Protein AF-A0A7C0Y7P1-F1 (afdb_monomer_lite)

Foldseek 3Di:
DDDDLDDPKFWFWDADPLWTWIWIDDPPDIGTPDTDDDPVLSVVVVVVCVPDDDGDGPVVVVVVCCCVVPVPDDDDDPPPDD

Organism: Desulfofervidus auxilii (NCBI:txid1621989)

Secondary structure (DSSP, 8-state):
------SS-EEEEEEETTEEEEEEE-SS-EEEEEEE--HHHHHHHHHHHHSS-SS--HHHHHHHTHHHH-TT----------

Radius of gyration: 14.91 Å; chains: 1; bounding box: 32×35×39 Å

Structure (mmCIF, N/CA/C/O backbone):
data_AF-A0A7C0Y7P1-F1
#
_entry.id   AF-A0A7C0Y7P1-F1
#
loop_
_atom_site.group_PDB
_atom_site.id
_atom_site.type_symbol
_atom_site.label_atom_id
_atom_site.label_alt_id
_atom_site.label_comp_id
_atom_site.label_asym_id
_atom_site.label_entity_id
_atom_site.label_seq_id
_atom_site.pdbx_PDB_ins_code
_atom_site.Cartn_x
_atom_site.Cartn_y
_atom_site.Cartn_z
_atom_site.occupancy
_atom_site.B_iso_or_equiv
_atom_site.auth_seq_id
_atom_site.auth_comp_id
_atom_site.auth_asym_id
_atom_site.auth_atom_id
_atom_site.pdbx_PDB_model_num
ATOM 1 N N . CYS A 1 1 ? 11.532 -10.531 3.274 1.00 53.03 1 CYS A N 1
ATOM 2 C CA . CYS A 1 1 ? 10.855 -11.521 2.409 1.00 53.03 1 CYS A CA 1
ATOM 3 C C . CYS A 1 1 ? 10.237 -10.782 1.230 1.00 53.03 1 CYS A C 1
ATOM 5 O O . CYS A 1 1 ? 9.620 -9.751 1.462 1.00 53.03 1 CYS A O 1
ATOM 7 N N . THR A 1 2 ? 10.433 -11.244 -0.003 1.00 74.69 2 THR A N 1
ATOM 8 C CA . THR A 1 2 ? 9.842 -10.652 -1.214 1.00 74.69 2 THR A CA 1
ATOM 9 C C . THR A 1 2 ? 8.720 -11.559 -1.714 1.00 74.69 2 THR A C 1
ATOM 11 O O . THR A 1 2 ? 8.861 -12.779 -1.701 1.00 74.69 2 THR A O 1
ATOM 14 N N . GLN A 1 3 ? 7.589 -10.978 -2.114 1.00 76.00 3 GLN A N 1
ATOM 15 C CA . GLN A 1 3 ? 6.440 -11.725 -2.625 1.00 76.00 3 GLN A CA 1
ATOM 16 C C . GLN A 1 3 ? 6.305 -11.472 -4.125 1.00 76.00 3 GLN A C 1
ATOM 18 O O . GLN A 1 3 ? 6.168 -10.329 -4.560 1.00 76.00 3 GLN A O 1
ATOM 23 N N . TYR A 1 4 ? 6.365 -12.541 -4.916 1.00 81.12 4 TYR A N 1
ATOM 24 C CA . TYR A 1 4 ? 6.116 -12.473 -6.351 1.00 81.12 4 TYR A CA 1
ATOM 25 C C . TYR A 1 4 ? 4.608 -12.418 -6.616 1.00 81.12 4 TYR A C 1
ATOM 27 O O . TYR A 1 4 ? 3.849 -13.218 -6.074 1.00 81.12 4 TYR A O 1
ATOM 35 N N . LEU A 1 5 ? 4.177 -11.466 -7.443 1.00 80.94 5 LEU A N 1
ATOM 36 C CA . LEU A 1 5 ? 2.760 -11.170 -7.695 1.00 80.94 5 LEU A CA 1
ATOM 37 C C . LEU A 1 5 ? 2.263 -11.651 -9.066 1.00 80.94 5 LEU A C 1
ATOM 39 O O . LEU A 1 5 ? 1.118 -11.386 -9.425 1.00 80.94 5 LEU A O 1
ATOM 43 N N . GLY A 1 6 ? 3.107 -12.352 -9.824 1.00 77.06 6 GLY A N 1
ATOM 44 C CA . GLY A 1 6 ? 2.791 -12.798 -11.178 1.00 77.06 6 GLY A CA 1
ATOM 45 C C . GLY A 1 6 ? 3.144 -11.777 -12.268 1.00 77.06 6 GLY A C 1
ATOM 46 O O . GLY A 1 6 ? 3.446 -10.617 -11.978 1.00 77.06 6 GLY A O 1
ATOM 47 N N . PRO A 1 7 ? 3.128 -12.204 -13.541 1.00 72.00 7 PRO A N 1
ATOM 48 C CA . PRO A 1 7 ? 3.319 -11.320 -14.681 1.00 72.00 7 PRO A CA 1
ATOM 49 C C . PRO A 1 7 ? 2.050 -10.483 -14.907 1.00 72.00 7 PRO A C 1
ATOM 51 O O . PRO A 1 7 ? 0.951 -11.028 -14.979 1.00 72.00 7 PRO A O 1
ATOM 54 N N . LYS A 1 8 ? 2.203 -9.159 -15.045 1.00 72.69 8 LYS A N 1
ATOM 55 C CA . LYS A 1 8 ? 1.102 -8.190 -15.230 1.00 72.69 8 LYS A CA 1
ATOM 56 C C . LYS A 1 8 ? 0.134 -8.148 -14.039 1.00 72.69 8 LYS A C 1
ATOM 58 O O . LYS A 1 8 ? -1.037 -8.513 -14.111 1.00 72.69 8 LYS A O 1
ATOM 63 N N . ASN A 1 9 ? 0.669 -7.654 -12.939 1.00 82.00 9 ASN A N 1
ATOM 64 C CA . ASN A 1 9 ? 0.021 -7.475 -11.653 1.00 82.00 9 ASN A CA 1
ATOM 65 C C . ASN A 1 9 ? -0.353 -5.998 -11.419 1.00 82.00 9 ASN A C 1
ATOM 67 O O . ASN A 1 9 ? 0.413 -5.092 -11.740 1.00 82.00 9 ASN A O 1
ATOM 71 N N . SER A 1 10 ? -1.525 -5.757 -10.834 1.00 87.12 10 SER A N 1
ATOM 72 C CA . SER A 1 10 ? -1.981 -4.454 -10.340 1.00 87.12 10 SER A CA 1
ATOM 73 C C . SER A 1 10 ? -1.979 -4.459 -8.813 1.00 87.12 10 SER A C 1
ATOM 75 O O . SER A 1 10 ? -2.359 -5.455 -8.202 1.00 87.12 10 SER A O 1
ATOM 77 N N . ILE A 1 11 ? -1.553 -3.364 -8.186 1.00 89.62 11 ILE A N 1
ATOM 78 C CA . ILE A 1 11 ? -1.630 -3.183 -6.731 1.00 89.62 11 ILE A CA 1
ATOM 79 C C . ILE A 1 11 ? -2.742 -2.179 -6.443 1.00 89.62 11 ILE A C 1
ATOM 81 O O . ILE A 1 11 ? -2.789 -1.114 -7.056 1.00 89.62 11 ILE A O 1
ATOM 85 N N . MET A 1 12 ? -3.639 -2.516 -5.518 1.00 87.56 12 MET A N 1
ATOM 86 C CA . MET A 1 12 ? -4.813 -1.702 -5.201 1.00 87.56 12 MET A CA 1
ATOM 87 C C . MET A 1 12 ? -4.964 -1.510 -3.690 1.00 87.56 12 MET A C 1
ATOM 89 O O . MET A 1 12 ? -4.701 -2.430 -2.915 1.00 87.56 12 MET A O 1
ATOM 93 N N . LEU A 1 13 ? -5.425 -0.322 -3.279 1.00 89.06 13 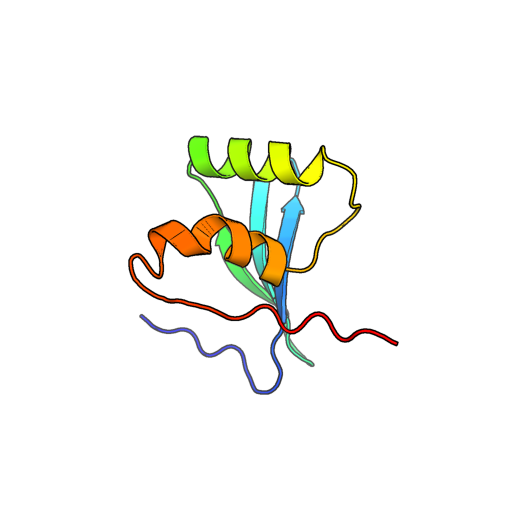LEU A N 1
ATOM 94 C CA . LEU A 1 13 ? -5.927 -0.071 -1.925 1.00 89.06 13 LEU A CA 1
ATOM 95 C C . LEU A 1 13 ? -7.450 -0.174 -1.932 1.00 89.06 13 LEU A C 1
ATOM 97 O O . LEU A 1 13 ? -8.104 0.581 -2.652 1.00 89.06 13 LEU A O 1
ATOM 101 N N . ILE A 1 14 ? -8.012 -1.018 -1.073 1.00 88.25 14 ILE A N 1
ATOM 102 C CA . ILE A 1 14 ? -9.463 -1.146 -0.894 1.00 88.25 14 ILE A CA 1
ATOM 103 C C . ILE A 1 14 ? -9.858 -0.826 0.546 1.00 88.25 14 ILE A C 1
ATOM 105 O O . ILE A 1 14 ? -9.091 -1.081 1.470 1.00 88.25 14 ILE A O 1
ATOM 109 N N . ASP A 1 15 ? -11.030 -0.220 0.717 1.00 87.12 15 ASP A N 1
ATOM 110 C CA . ASP A 1 15 ? -11.660 -0.024 2.025 1.00 87.12 15 ASP A CA 1
ATOM 111 C C . ASP A 1 15 ? -12.611 -1.188 2.299 1.00 87.12 15 ASP A C 1
ATOM 113 O O . ASP A 1 15 ? -13.479 -1.476 1.471 1.00 87.12 15 ASP A O 1
ATOM 117 N N . VAL A 1 16 ? -12.442 -1.863 3.430 1.00 87.88 16 VAL A N 1
ATOM 118 C CA . VAL A 1 16 ? -13.317 -2.948 3.866 1.00 87.88 16 VAL A CA 1
ATOM 119 C C . VAL A 1 16 ? -13.613 -2.747 5.342 1.00 87.88 16 VAL A C 1
ATOM 121 O O . VAL A 1 16 ? -12.735 -2.915 6.179 1.00 87.88 16 VAL A O 1
ATOM 124 N N . LEU A 1 17 ? -14.859 -2.397 5.668 1.00 86.88 17 LEU A N 1
ATOM 125 C CA . LEU A 1 17 ? -15.315 -2.191 7.050 1.00 86.88 17 LEU A CA 1
ATOM 126 C C . LEU A 1 17 ? -14.441 -1.196 7.847 1.00 86.88 17 LEU A C 1
ATOM 128 O O . LEU A 1 17 ? -14.273 -1.346 9.054 1.00 86.88 17 LEU A O 1
ATOM 132 N N . GLY A 1 18 ? -13.887 -0.179 7.177 1.00 81.31 18 GLY A N 1
ATOM 133 C CA . GLY A 1 18 ? -13.012 0.825 7.790 1.00 81.31 18 GLY A CA 1
ATOM 134 C C . GLY A 1 18 ? -11.532 0.440 7.825 1.00 81.31 18 GLY A C 1
ATOM 135 O O . GLY A 1 18 ? -10.697 1.278 8.172 1.00 81.31 18 GLY A O 1
ATOM 136 N N . ASP A 1 19 ? -11.190 -0.786 7.427 1.00 87.00 19 ASP A N 1
ATOM 137 C CA . ASP A 1 19 ? -9.813 -1.210 7.223 1.00 87.00 19 ASP A CA 1
ATOM 138 C C . ASP A 1 19 ? -9.352 -0.905 5.798 1.00 87.00 19 ASP A C 1
ATOM 140 O O . ASP A 1 19 ? -10.060 -1.162 4.824 1.00 87.00 19 ASP A O 1
ATOM 144 N N . ILE A 1 20 ? -8.113 -0.430 5.660 1.00 90.44 20 ILE A N 1
ATOM 145 C CA . ILE A 1 20 ? -7.489 -0.246 4.350 1.00 90.44 20 ILE A CA 1
ATOM 146 C C . ILE A 1 20 ? -6.564 -1.427 4.057 1.00 90.44 20 ILE A C 1
ATOM 148 O O . ILE A 1 20 ? -5.524 -1.608 4.699 1.00 90.44 20 ILE A O 1
ATOM 152 N N . LEU A 1 21 ? -6.945 -2.223 3.061 1.00 92.75 21 LEU A N 1
ATOM 153 C CA . LEU A 1 21 ? -6.207 -3.403 2.621 1.00 92.75 21 LEU A CA 1
ATOM 154 C C . LEU A 1 21 ? -5.423 -3.096 1.347 1.00 92.75 21 LEU A C 1
ATOM 156 O O . LEU A 1 21 ? -5.941 -2.458 0.429 1.00 92.75 21 LEU A O 1
ATOM 160 N N . VAL A 1 22 ? -4.188 -3.592 1.278 1.00 91.56 22 VAL A N 1
ATOM 161 C CA . VAL A 1 22 ? -3.357 -3.562 0.072 1.00 91.56 22 VAL A CA 1
ATOM 162 C C . VAL A 1 22 ? -3.419 -4.937 -0.574 1.00 91.56 22 VAL A C 1
ATOM 164 O O . VAL A 1 22 ? -2.966 -5.924 0.012 1.00 91.56 22 VAL A O 1
ATOM 167 N N . ILE A 1 23 ? -3.969 -5.003 -1.781 1.00 91.94 23 ILE A N 1
ATOM 168 C CA . ILE A 1 23 ? -4.126 -6.248 -2.533 1.00 91.94 23 ILE A CA 1
ATOM 169 C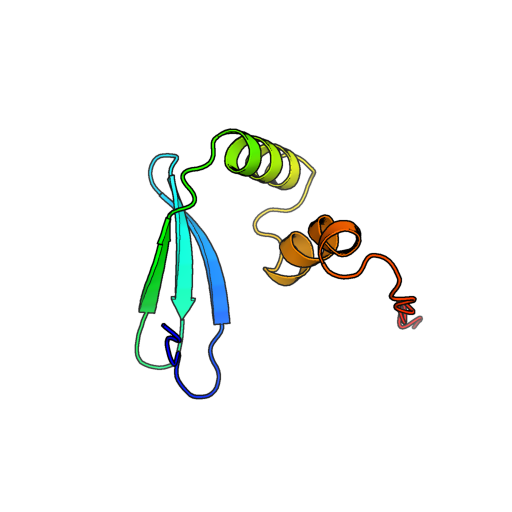 C . ILE A 1 23 ? -3.305 -6.215 -3.821 1.00 91.94 23 ILE A C 1
ATOM 171 O O . ILE A 1 23 ? -3.189 -5.181 -4.479 1.00 91.94 23 ILE A O 1
ATOM 175 N N . GLY A 1 24 ? -2.744 -7.363 -4.181 1.00 91.56 24 GLY A N 1
ATOM 176 C CA . GLY A 1 24 ? -2.202 -7.633 -5.503 1.00 91.56 24 GLY A CA 1
ATOM 177 C C . GLY A 1 24 ? -3.250 -8.371 -6.326 1.00 91.56 24 GLY A C 1
ATOM 178 O O . GLY A 1 24 ? -3.783 -9.383 -5.878 1.00 91.56 24 GLY A O 1
ATOM 179 N N . VAL A 1 25 ? -3.543 -7.871 -7.518 1.00 89.75 25 VAL A N 1
ATOM 180 C CA . VAL A 1 25 ? -4.466 -8.475 -8.479 1.00 89.75 25 VAL A CA 1
ATOM 181 C C . VAL A 1 25 ? -3.672 -8.881 -9.708 1.00 89.75 25 VAL A C 1
ATOM 183 O O . VAL A 1 25 ? -2.959 -8.073 -10.296 1.00 89.75 25 VAL A O 1
ATOM 186 N N . SER A 1 26 ? -3.803 -10.132 -10.111 1.00 90.00 26 SER A N 1
ATOM 187 C CA . SER A 1 26 ? -3.274 -10.658 -11.370 1.00 90.00 26 SER A CA 1
ATOM 188 C C . SER A 1 26 ? -4.414 -11.303 -12.159 1.00 90.00 26 SER A C 1
ATOM 190 O O . SER A 1 26 ? -5.567 -11.269 -11.729 1.00 90.00 26 SER A O 1
ATOM 192 N N . SER A 1 27 ? -4.117 -11.887 -13.319 1.00 85.62 27 SER A N 1
ATOM 193 C CA . SER A 1 27 ? -5.136 -12.481 -14.193 1.00 85.62 27 SER A CA 1
ATOM 194 C C . SER A 1 27 ? -5.934 -13.618 -13.546 1.00 85.62 27 SER A C 1
ATOM 196 O O . SER A 1 27 ? -7.093 -13.812 -13.902 1.00 85.62 27 SER A O 1
ATOM 198 N N . ASN A 1 28 ? -5.337 -14.368 -12.620 1.00 85.50 28 ASN A N 1
AT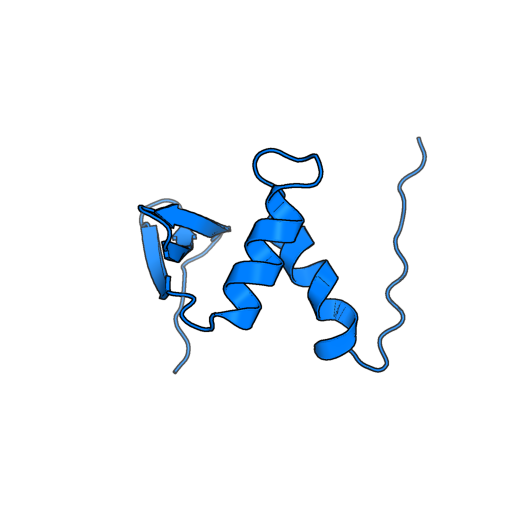OM 199 C CA . ASN A 1 28 ? -5.930 -15.575 -12.041 1.00 85.50 28 ASN A CA 1
ATOM 200 C C . ASN A 1 28 ? -5.996 -15.575 -10.506 1.00 85.50 28 ASN A C 1
ATOM 202 O O . ASN A 1 28 ? -6.601 -16.479 -9.936 1.00 85.50 28 ASN A O 1
ATOM 206 N N . GLN A 1 29 ? -5.396 -14.591 -9.831 1.00 87.69 29 GLN A N 1
ATOM 207 C CA . GLN A 1 29 ? -5.395 -14.527 -8.369 1.00 87.69 29 GLN A CA 1
ATOM 208 C C . GLN A 1 29 ? -5.494 -13.094 -7.841 1.00 87.69 29 GLN A C 1
ATOM 210 O O . GLN A 1 29 ? -4.890 -12.163 -8.384 1.00 87.69 29 GLN A O 1
ATOM 215 N N . ILE A 1 30 ? -6.214 -12.960 -6.724 1.00 90.56 30 ILE A N 1
ATOM 216 C CA . ILE A 1 30 ? -6.178 -11.802 -5.830 1.00 90.56 30 ILE A CA 1
ATOM 217 C C . ILE 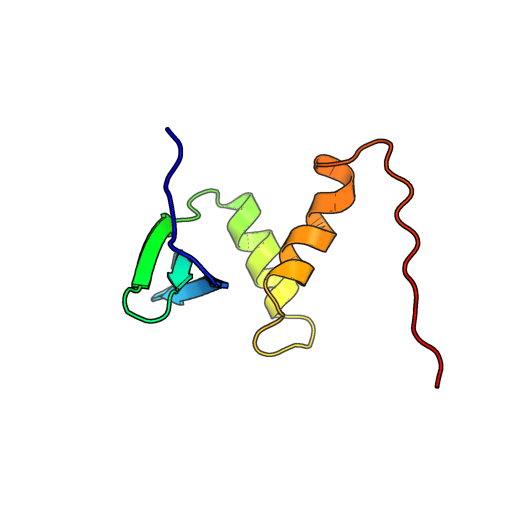A 1 30 ? -5.474 -12.248 -4.550 1.00 90.56 30 ILE A C 1
ATOM 219 O O . ILE A 1 30 ? -5.821 -13.277 -3.971 1.00 90.56 30 ILE A O 1
ATOM 223 N N . SER A 1 31 ? -4.485 -11.485 -4.102 1.00 91.06 31 SER A N 1
ATOM 224 C CA . SER A 1 31 ? -3.717 -11.781 -2.894 1.00 91.06 31 SER A CA 1
ATOM 225 C C . SER A 1 31 ? -3.706 -10.574 -1.970 1.00 91.06 31 SER A C 1
ATOM 227 O O . SER A 1 31 ? -3.347 -9.474 -2.388 1.00 91.06 31 SER A O 1
ATOM 229 N N . LEU A 1 32 ? -4.062 -10.777 -0.700 1.00 91.94 32 LEU A N 1
ATOM 230 C CA . LEU A 1 32 ? -3.824 -9.776 0.334 1.00 91.94 32 LEU A CA 1
ATOM 231 C C . LEU A 1 32 ? -2.316 -9.674 0.574 1.00 91.94 32 LEU A C 1
ATOM 233 O O . LEU A 1 32 ? -1.678 -10.670 0.910 1.00 91.94 32 LEU A O 1
ATOM 237 N N . LEU A 1 33 ? -1.758 -8.481 0.387 1.00 91.94 33 LEU A N 1
ATOM 238 C CA . LEU A 1 33 ? -0.333 -8.225 0.599 1.00 91.94 33 LEU A CA 1
ATOM 239 C C . LEU A 1 33 ? -0.089 -7.736 2.018 1.00 91.94 33 LEU A C 1
ATOM 241 O O . LEU A 1 33 ? 0.832 -8.191 2.688 1.00 91.94 33 LEU A O 1
ATOM 245 N N . THR A 1 34 ? -0.922 -6.799 2.476 1.00 92.50 34 THR A N 1
ATOM 246 C CA . THR A 1 34 ? -0.877 -6.295 3.847 1.00 92.50 34 THR A CA 1
ATOM 247 C C . THR A 1 34 ? -2.151 -5.529 4.208 1.00 92.50 34 THR A C 1
ATOM 249 O O . THR A 1 34 ? -2.945 -5.157 3.340 1.00 92.50 34 THR A O 1
ATOM 252 N N . LYS A 1 35 ? -2.322 -5.262 5.502 1.00 93.44 35 LYS A N 1
ATOM 253 C CA . LYS A 1 35 ? -3.303 -4.327 6.054 1.00 93.44 35 LYS A CA 1
ATOM 254 C C . LYS A 1 35 ? -2.559 -3.101 6.576 1.00 93.44 35 LYS A C 1
ATOM 256 O O . LYS A 1 35 ? -1.578 -3.234 7.306 1.00 93.44 35 LYS A O 1
ATOM 261 N N . ILE A 1 36 ? -3.034 -1.910 6.228 1.00 91.38 36 ILE A N 1
ATOM 262 C CA . ILE A 1 36 ? -2.499 -0.673 6.799 1.00 91.38 36 ILE A CA 1
ATOM 263 C C . ILE A 1 36 ? -3.095 -0.521 8.197 1.00 91.38 36 ILE A C 1
ATOM 265 O O . ILE A 1 36 ? -4.305 -0.382 8.347 1.00 91.38 36 ILE A O 1
ATOM 269 N N . VAL A 1 37 ? -2.241 -0.590 9.217 1.00 89.62 37 VAL A N 1
ATOM 270 C CA . VAL A 1 37 ? -2.645 -0.523 10.634 1.00 89.62 37 VAL A CA 1
ATOM 271 C C . VAL A 1 37 ? -2.204 0.764 11.329 1.00 89.62 37 VAL A C 1
ATOM 273 O O . VAL A 1 37 ? -2.700 1.077 12.406 1.00 89.62 37 VAL A O 1
ATOM 276 N N . ASP A 1 38 ? -1.282 1.521 10.730 1.00 89.69 38 ASP A N 1
ATOM 277 C CA . ASP A 1 38 ? -0.811 2.780 11.301 1.00 89.69 38 ASP A CA 1
ATOM 278 C C . ASP A 1 38 ? -1.894 3.862 11.201 1.00 89.69 38 ASP A C 1
ATOM 280 O O . ASP A 1 38 ? -2.297 4.264 10.107 1.00 89.69 38 ASP A O 1
ATOM 284 N N . HIS A 1 39 ? -2.348 4.351 12.354 1.00 86.88 39 HIS A N 1
ATOM 285 C CA . HIS A 1 39 ? -3.457 5.297 12.442 1.00 86.88 39 HIS A CA 1
ATOM 286 C C . HIS A 1 39 ? -3.158 6.614 11.711 1.00 86.88 39 HIS A C 1
ATOM 288 O O . HIS A 1 39 ? -4.031 7.158 11.037 1.00 86.88 39 HIS A O 1
ATOM 294 N N . ASN A 1 40 ? -1.927 7.127 11.797 1.00 87.69 40 ASN A N 1
ATOM 295 C CA . ASN A 1 40 ? -1.550 8.358 11.096 1.00 87.69 40 ASN A CA 1
ATOM 296 C C . ASN A 1 40 ? -1.630 8.189 9.574 1.00 87.69 40 ASN A C 1
ATOM 298 O O . ASN A 1 40 ? -2.146 9.060 8.872 1.00 87.69 40 ASN A O 1
ATOM 302 N N . SER A 1 41 ? -1.158 7.052 9.067 1.00 85.50 41 SER A N 1
ATOM 303 C CA . SER A 1 41 ? -1.238 6.703 7.648 1.00 85.50 41 SER A CA 1
ATOM 304 C C . SER A 1 41 ? -2.688 6.544 7.181 1.00 85.50 41 SER A C 1
ATOM 306 O O . SER A 1 41 ? -3.039 7.025 6.103 1.00 85.50 41 SER A O 1
ATOM 308 N N . LEU A 1 42 ? -3.550 5.923 7.994 1.00 87.50 42 LEU A N 1
ATOM 309 C CA . LEU A 1 42 ? -4.977 5.774 7.688 1.00 87.50 42 LEU A CA 1
ATOM 310 C C . LEU A 1 42 ? -5.695 7.126 7.579 1.00 87.50 42 LEU A C 1
ATOM 312 O O . LEU A 1 42 ? -6.450 7.339 6.631 1.00 87.50 42 LEU A O 1
ATOM 316 N N . GLU A 1 43 ? -5.438 8.059 8.496 1.00 85.31 43 GLU A N 1
ATOM 317 C CA . GLU A 1 43 ? -6.053 9.393 8.457 1.00 85.31 43 GLU A CA 1
ATOM 318 C C . GLU A 1 43 ? -5.605 10.209 7.237 1.00 85.31 43 GLU A C 1
ATOM 320 O O . GLU A 1 43 ? -6.425 10.848 6.571 1.00 85.31 43 GLU A O 1
ATOM 325 N N . GLN A 1 44 ? -4.326 10.121 6.863 1.00 82.94 44 GLN A N 1
ATOM 326 C CA . GLN A 1 44 ? -3.832 10.737 5.628 1.00 82.94 44 GLN A CA 1
ATOM 327 C C . GLN A 1 44 ? -4.544 10.162 4.395 1.00 82.94 44 GLN A C 1
ATOM 329 O O . GLN A 1 44 ? -5.010 10.921 3.544 1.00 82.94 44 GLN A O 1
ATOM 334 N N . LEU A 1 45 ? -4.705 8.836 4.330 1.00 82.00 45 LEU A N 1
ATOM 335 C CA . LEU A 1 45 ? -5.421 8.151 3.248 1.00 82.00 45 LEU A CA 1
ATOM 336 C C . LEU A 1 45 ? -6.894 8.562 3.147 1.00 82.00 45 LEU A C 1
ATOM 338 O O . LEU A 1 45 ? -7.392 8.773 2.036 1.00 82.00 45 LEU A O 1
ATOM 342 N N . LYS A 1 46 ? -7.584 8.728 4.279 1.00 79.06 46 LYS A N 1
ATOM 343 C CA . LYS A 1 46 ? -8.967 9.230 4.314 1.00 79.06 46 LYS A CA 1
ATOM 344 C C . LYS A 1 46 ? -9.064 10.667 3.799 1.00 79.06 46 LYS A C 1
ATOM 346 O O . LYS A 1 46 ? -9.949 10.959 2.996 1.00 79.06 46 LYS A O 1
ATOM 351 N N . SER A 1 47 ? -8.134 11.539 4.195 1.00 77.50 47 SER A N 1
ATOM 352 C CA . SER A 1 47 ? -8.088 12.934 3.733 1.00 77.50 47 SER A CA 1
ATOM 353 C C . SER A 1 47 ? -7.948 13.031 2.207 1.00 77.50 47 SER A C 1
ATOM 355 O O . SER A 1 47 ? -8.692 13.765 1.556 1.00 77.50 47 SER A O 1
ATOM 357 N N . ILE A 1 48 ? -7.081 12.203 1.613 1.00 73.88 48 ILE A N 1
ATOM 358 C CA . ILE A 1 48 ? -6.876 12.134 0.155 1.00 73.88 48 ILE A CA 1
ATOM 359 C C . ILE A 1 48 ? -8.160 11.700 -0.564 1.00 73.88 48 ILE A C 1
ATOM 361 O O . ILE A 1 48 ? -8.546 12.287 -1.573 1.00 73.88 48 ILE A O 1
ATOM 365 N N . ARG A 1 49 ? -8.856 10.690 -0.030 1.00 70.62 49 ARG A N 1
ATOM 366 C CA . ARG A 1 49 ? -10.111 10.183 -0.608 1.00 70.62 49 ARG A CA 1
ATOM 367 C C . ARG A 1 49 ? -11.267 11.184 -0.498 1.00 70.62 49 ARG A C 1
ATOM 369 O O . ARG A 1 49 ? -12.142 11.187 -1.359 1.00 70.62 49 ARG A O 1
ATOM 376 N N . GLY A 1 50 ? -11.266 12.049 0.518 1.00 63.25 50 GLY A N 1
ATOM 377 C CA . GLY A 1 50 ? -12.276 13.097 0.692 1.00 63.25 50 GLY A CA 1
ATOM 378 C C . GLY A 1 50 ? -12.187 14.240 -0.330 1.00 63.25 50 GLY A C 1
ATOM 379 O O . GLY A 1 50 ? -13.174 14.939 -0.557 1.00 63.25 50 GLY A O 1
ATOM 380 N N . GLN A 1 51 ? -11.037 14.429 -0.989 1.00 59.91 51 GLN A N 1
ATOM 381 C CA . GLN A 1 51 ? -10.755 15.600 -1.827 1.00 59.91 51 GLN A CA 1
ATOM 382 C C . GLN A 1 51 ? -10.956 15.382 -3.343 1.00 59.91 51 GLN A C 1
ATOM 384 O O . GLN A 1 51 ? -10.113 15.763 -4.141 1.00 59.91 51 GLN A O 1
ATOM 389 N N . ARG A 1 52 ? -12.152 14.945 -3.767 1.00 54.75 52 ARG A N 1
ATOM 390 C CA . ARG A 1 52 ? -12.694 15.092 -5.152 1.00 54.75 52 ARG A CA 1
ATOM 391 C C . ARG A 1 52 ? -12.502 13.947 -6.162 1.00 54.75 52 ARG A C 1
ATOM 393 O O . ARG A 1 52 ? -13.030 14.077 -7.263 1.00 54.75 52 ARG A O 1
ATOM 400 N N . ILE A 1 53 ? -11.873 12.814 -5.835 1.00 56.09 53 ILE A N 1
ATOM 401 C CA . ILE A 1 53 ? -11.742 11.689 -6.791 1.00 56.09 53 ILE A CA 1
ATOM 402 C C . ILE A 1 53 ? -12.273 10.393 -6.170 1.00 56.09 53 ILE A C 1
ATOM 404 O O . ILE A 1 53 ? -11.689 9.854 -5.232 1.00 56.09 53 ILE A O 1
ATOM 408 N N . LYS A 1 54 ? -13.385 9.866 -6.704 1.00 57.66 54 LYS A N 1
ATOM 409 C CA . LYS A 1 54 ? -13.822 8.492 -6.416 1.00 57.66 54 LYS A CA 1
ATOM 410 C C . LYS A 1 54 ? -12.788 7.542 -7.031 1.00 57.66 54 LYS A C 1
ATOM 412 O O . LYS A 1 54 ? -12.710 7.449 -8.248 1.00 57.66 54 LYS A O 1
ATOM 417 N N . ASN A 1 55 ? -12.029 6.847 -6.184 1.00 61.97 55 ASN A N 1
ATOM 418 C CA . ASN A 1 55 ? -11.033 5.825 -6.543 1.00 61.97 55 ASN A CA 1
ATOM 419 C C . ASN A 1 55 ? -9.827 6.358 -7.346 1.00 61.97 55 ASN A C 1
ATOM 421 O O . ASN A 1 55 ? -9.692 6.038 -8.528 1.00 61.97 55 ASN A O 1
ATOM 425 N N . PRO A 1 56 ? -8.930 7.149 -6.728 1.00 69.75 56 PRO A N 1
ATOM 426 C CA . PRO A 1 56 ? -7.705 7.571 -7.396 1.00 69.75 56 PRO A CA 1
ATOM 427 C C . PRO A 1 56 ? -6.807 6.355 -7.718 1.00 69.75 56 PRO A C 1
ATOM 429 O O . PRO A 1 56 ? -6.776 5.388 -6.944 1.00 69.75 56 PRO A O 1
ATOM 432 N N . PRO A 1 57 ? -6.074 6.379 -8.846 1.00 71.81 57 PRO A N 1
ATOM 433 C CA . PRO A 1 57 ? -5.072 5.371 -9.179 1.00 71.81 57 PRO A CA 1
ATOM 434 C C . PRO A 1 57 ? -4.056 5.149 -8.051 1.00 71.81 57 PRO A C 1
ATOM 436 O O . PRO A 1 57 ? -3.685 6.079 -7.336 1.00 71.81 57 PRO A O 1
ATOM 439 N N . PHE A 1 58 ? -3.527 3.924 -7.928 1.00 75.19 58 PHE A N 1
ATOM 440 C CA . PHE A 1 58 ? -2.519 3.599 -6.907 1.00 75.19 58 PHE A CA 1
ATOM 441 C C . PHE A 1 58 ? -1.281 4.518 -6.968 1.00 75.19 58 PHE A C 1
ATOM 443 O O . PHE A 1 58 ? -0.700 4.861 -5.938 1.00 75.19 58 PHE A O 1
ATOM 450 N N . SER A 1 59 ? -0.908 4.962 -8.171 1.00 75.69 59 SER A N 1
ATOM 451 C CA . SER A 1 59 ? 0.197 5.896 -8.414 1.00 75.69 59 SER A CA 1
ATOM 452 C C . SER A 1 59 ? 0.058 7.222 -7.671 1.00 75.69 59 SER A C 1
ATOM 454 O O . SER A 1 59 ? 1.067 7.792 -7.260 1.00 75.69 59 SER A O 1
ATOM 456 N N . ASP A 1 60 ? -1.163 7.705 -7.458 1.00 78.19 60 ASP A N 1
ATOM 457 C CA . ASP A 1 60 ? -1.402 8.999 -6.818 1.00 78.19 60 ASP A CA 1
ATOM 458 C C . ASP A 1 60 ? -1.037 8.935 -5.334 1.00 78.19 60 ASP A C 1
ATOM 460 O O . ASP A 1 60 ? -0.422 9.855 -4.793 1.00 78.19 60 ASP A O 1
ATOM 464 N N . TYR A 1 61 ? -1.301 7.792 -4.692 1.00 78.06 61 TYR A N 1
ATOM 465 C CA . TYR A 1 61 ? -0.848 7.536 -3.326 1.00 78.06 61 TYR A CA 1
ATOM 466 C C . TYR A 1 61 ? 0.683 7.502 -3.234 1.00 78.06 61 TYR A C 1
ATOM 468 O O . TYR A 1 61 ? 1.253 8.026 -2.278 1.00 78.06 61 TYR A O 1
ATOM 476 N N . LEU A 1 62 ? 1.368 6.963 -4.251 1.00 78.75 62 LEU A N 1
ATOM 477 C CA . LEU A 1 62 ? 2.832 7.002 -4.311 1.00 78.75 62 LEU A CA 1
ATOM 478 C C . LEU A 1 62 ? 3.362 8.426 -4.520 1.00 78.75 62 LEU A C 1
ATOM 480 O O . LEU A 1 62 ? 4.399 8.778 -3.953 1.00 78.75 62 LEU A O 1
ATOM 484 N N . MET A 1 63 ? 2.657 9.261 -5.295 1.00 76.44 63 MET A N 1
ATOM 485 C CA . MET A 1 63 ? 3.056 10.654 -5.521 1.00 76.44 63 MET A CA 1
ATOM 486 C C . MET A 1 63 ? 3.163 11.452 -4.222 1.00 76.44 63 MET A C 1
ATOM 488 O O . MET A 1 63 ? 4.045 12.298 -4.098 1.00 76.44 63 MET A O 1
ATOM 492 N N . LEU A 1 64 ? 2.324 11.152 -3.237 1.00 70.69 64 LEU A N 1
ATOM 493 C CA . LEU A 1 64 ? 2.310 11.851 -1.952 1.00 70.69 64 LEU A CA 1
ATOM 494 C C . LEU A 1 64 ? 3.503 11.495 -1.066 1.00 70.69 64 LEU A C 1
ATOM 496 O O . LEU A 1 64 ? 3.943 12.300 -0.248 1.00 70.69 64 LEU A O 1
ATOM 500 N N . CYS A 1 65 ? 4.072 10.310 -1.263 1.00 65.06 65 CYS A N 1
ATOM 501 C CA . CYS A 1 65 ? 5.281 9.887 -0.573 1.00 65.06 65 CYS A CA 1
ATOM 502 C C . CYS A 1 65 ? 6.561 10.209 -1.357 1.00 65.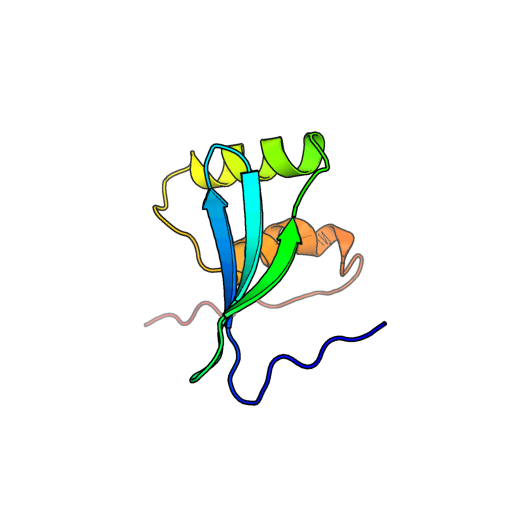06 65 CYS A C 1
ATOM 504 O O . CYS A 1 65 ? 7.644 9.881 -0.873 1.00 65.06 65 CYS A O 1
ATOM 506 N N . LYS A 1 66 ? 6.478 10.880 -2.519 1.00 70.44 66 LYS A N 1
ATOM 507 C CA . LYS A 1 66 ? 7.646 11.213 -3.360 1.00 70.44 66 LYS A CA 1
ATOM 508 C C . LYS A 1 66 ? 8.764 11.895 -2.578 1.00 70.44 66 LYS A C 1
ATOM 510 O O . LYS A 1 66 ? 9.917 11.514 -2.732 1.00 70.44 66 LYS A O 1
ATOM 515 N N . THR A 1 67 ? 8.430 12.835 -1.698 1.00 63.88 67 THR A N 1
ATOM 516 C CA . THR A 1 67 ? 9.412 13.573 -0.886 1.00 63.88 67 THR A CA 1
ATOM 517 C C . THR A 1 67 ? 10.098 12.709 0.171 1.00 63.88 67 THR A C 1
ATOM 519 O O . THR A 1 67 ? 11.249 12.964 0.510 1.00 63.88 67 THR A O 1
ATOM 522 N N . LYS A 1 68 ? 9.421 11.668 0.675 1.00 65.50 68 LYS A N 1
ATOM 523 C CA . LYS A 1 68 ? 9.986 10.717 1.646 1.00 65.50 68 LYS A CA 1
ATOM 524 C C . LYS A 1 68 ? 10.806 9.612 0.979 1.00 65.50 68 LYS A C 1
ATOM 526 O O . LYS A 1 68 ? 11.763 9.136 1.575 1.00 65.50 68 LYS A O 1
ATOM 531 N N . ILE A 1 69 ? 10.425 9.194 -0.229 1.00 67.81 69 ILE A N 1
ATOM 532 C CA . ILE A 1 69 ? 11.071 8.088 -0.955 1.00 67.81 69 ILE A CA 1
ATOM 533 C C . ILE A 1 69 ? 12.272 8.592 -1.770 1.00 67.81 69 ILE A C 1
ATOM 535 O O . ILE A 1 69 ? 13.287 7.907 -1.858 1.00 67.81 69 ILE A O 1
ATOM 539 N N . PHE A 1 70 ? 12.187 9.804 -2.325 1.00 64.25 70 PHE A N 1
ATOM 540 C CA . PHE A 1 70 ? 13.237 10.414 -3.140 1.00 64.25 70 PHE A CA 1
ATOM 541 C C . PHE A 1 70 ? 13.559 11.823 -2.634 1.00 64.25 70 PHE A C 1
ATOM 543 O O . PHE A 1 70 ? 13.112 12.809 -3.221 1.00 64.25 70 PHE A O 1
ATOM 550 N N . PRO A 1 71 ? 14.366 11.958 -1.570 1.00 61.16 71 PRO A N 1
ATOM 551 C CA . PRO A 1 71 ? 14.697 13.268 -1.020 1.00 61.16 71 PRO A CA 1
ATOM 552 C C . PRO A 1 71 ? 15.481 14.173 -1.991 1.00 61.16 71 PRO A C 1
ATOM 554 O O . PRO A 1 71 ? 15.596 15.360 -1.714 1.00 61.16 71 PRO A O 1
ATOM 557 N N . HIS A 1 72 ? 16.042 13.653 -3.097 1.00 55.66 72 HIS A N 1
ATOM 558 C CA . HIS A 1 72 ? 16.856 14.405 -4.079 1.00 55.66 72 HIS A CA 1
ATOM 559 C C . HIS A 1 72 ? 16.478 14.131 -5.558 1.00 55.66 72 HIS A C 1
ATOM 561 O O . HIS A 1 72 ? 17.245 14.438 -6.467 1.00 55.66 72 HIS A O 1
ATOM 567 N N . GLY A 1 73 ? 15.315 13.530 -5.839 1.00 52.12 73 GLY A N 1
ATOM 568 C CA . GLY A 1 73 ? 14.936 13.145 -7.206 1.00 52.12 73 GLY A CA 1
ATOM 569 C C . GLY A 1 73 ? 14.130 14.219 -7.942 1.00 52.12 73 GLY A C 1
ATOM 570 O O . GLY A 1 73 ? 12.935 14.362 -7.692 1.00 52.12 73 GLY A O 1
ATOM 571 N N . HIS A 1 74 ? 14.747 14.936 -8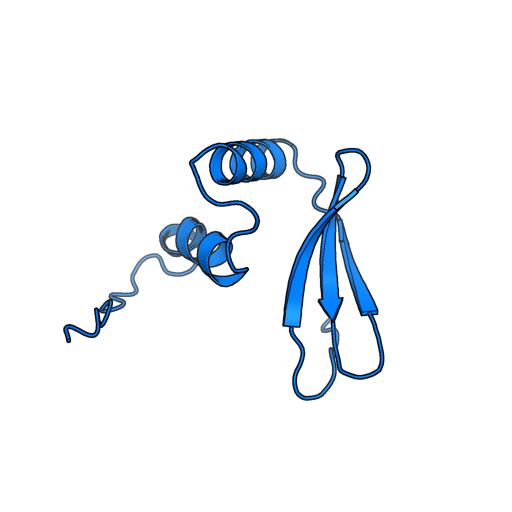.886 1.00 49.62 74 HIS A N 1
ATOM 572 C CA . HIS A 1 74 ? 14.044 15.809 -9.833 1.00 49.62 74 HIS A CA 1
ATOM 573 C C . HIS A 1 74 ? 13.297 14.954 -10.870 1.00 49.62 74 HIS A C 1
ATOM 575 O O . HIS A 1 74 ? 13.889 14.480 -11.838 1.00 49.62 74 HIS A O 1
ATOM 581 N N . PHE A 1 75 ? 11.999 14.726 -10.659 1.00 52.28 75 PHE A N 1
ATOM 582 C CA . PHE A 1 75 ? 11.149 14.028 -11.623 1.00 52.28 75 PHE A CA 1
ATOM 583 C C . PHE A 1 75 ? 10.356 15.054 -12.439 1.00 52.28 75 PHE A C 1
ATOM 585 O O . PHE A 1 75 ? 9.458 15.712 -11.909 1.00 52.28 75 PHE A O 1
ATOM 592 N N . VAL A 1 76 ? 10.704 15.205 -13.719 1.00 52.44 76 VAL A N 1
ATOM 593 C CA . VAL A 1 76 ? 9.966 16.051 -14.666 1.00 52.44 76 VAL A CA 1
ATOM 594 C C . VAL A 1 76 ? 8.596 15.422 -14.901 1.00 52.44 76 VAL A C 1
ATOM 596 O O . VAL A 1 76 ? 8.485 14.274 -15.321 1.00 52.44 76 VAL A O 1
ATOM 599 N N . ASN A 1 77 ? 7.543 16.175 -14.591 1.00 48.53 77 ASN A N 1
ATOM 600 C CA . ASN A 1 77 ? 6.181 15.837 -14.978 1.00 48.53 77 ASN A CA 1
ATOM 601 C C . ASN A 1 77 ? 6.028 16.242 -16.450 1.00 48.53 77 ASN A C 1
ATOM 603 O O . ASN A 1 77 ? 5.815 17.420 -16.738 1.00 48.53 77 ASN A O 1
ATOM 607 N N . GLU A 1 78 ? 6.153 15.298 -17.382 1.00 48.06 78 GLU A N 1
ATOM 608 C CA . GLU A 1 78 ? 5.691 15.523 -18.752 1.00 48.06 78 GLU A CA 1
ATOM 609 C C . GLU A 1 78 ? 4.162 15.569 -18.725 1.00 48.06 78 GLU A C 1
ATOM 611 O O . GLU A 1 78 ? 3.464 14.559 -18.803 1.00 48.06 78 GLU A O 1
ATOM 616 N N . LYS A 1 79 ? 3.628 16.781 -18.556 1.00 45.91 79 LYS A N 1
ATOM 617 C CA . LYS A 1 79 ? 2.275 17.074 -19.003 1.00 45.91 79 LYS A CA 1
ATOM 618 C C . LYS A 1 79 ? 2.302 16.991 -20.525 1.00 45.91 79 LYS A C 1
ATOM 620 O O . LYS A 1 79 ? 2.829 17.891 -21.172 1.00 45.91 79 LYS A O 1
ATOM 625 N N . GLY A 1 80 ? 1.769 15.901 -21.069 1.00 45.50 80 GLY A N 1
ATOM 626 C CA . GLY A 1 80 ? 1.356 15.853 -22.465 1.00 45.50 80 GLY A CA 1
ATOM 627 C C . GLY A 1 80 ? 0.318 16.947 -22.682 1.00 45.50 80 GLY A C 1
ATOM 628 O O . GLY A 1 80 ? -0.814 16.824 -22.218 1.00 45.50 80 GLY A O 1
ATOM 629 N N . ASN A 1 81 ? 0.752 18.041 -23.300 1.00 42.03 81 ASN A N 1
ATOM 630 C CA . ASN A 1 81 ? -0.139 19.010 -23.908 1.00 42.03 81 ASN A CA 1
ATOM 631 C C . ASN A 1 81 ? -0.493 18.473 -25.298 1.00 42.03 81 ASN A C 1
ATOM 633 O O . ASN A 1 81 ? 0.402 18.064 -26.035 1.00 42.03 81 ASN A O 1
ATOM 637 N N . GLU A 1 82 ? -1.804 18.429 -25.522 1.00 40.31 82 GLU A N 1
ATOM 638 C CA . GLU A 1 82 ? -2.588 18.350 -26.765 1.00 40.31 82 GLU A CA 1
ATOM 639 C C . GLU A 1 82 ? -1.838 18.288 -28.105 1.00 40.31 82 GLU A C 1
ATOM 641 O O . GLU A 1 82 ? -1.017 19.187 -28.396 1.00 40.31 82 GLU A O 1
#

Sequence (82 aa):
CTQYLGPKNSIMLIDVLGDILVIGVSSNQISLLTKIVDHNSLEQLKSIRGQRIKNPPFSDYLMLCKTKIFPHGHFVNEKGNE

pLDDT: mean 75.34, std 14.81, range [40.31, 93.44]

InterPro domains:
  IPR022781 Flagellar biosynthesis protein, FliO [PF04347] (3-63)